Protein AF-A0A9D5CFQ2-F1 (afdb_monomer_lite)

Foldseek 3Di:
DDDDPVNVVVVPDDDDDDPVRVVVVVVVVVVVVVVVVVVVVVVVVVVVVVVPVVDPPDDDCPVVNVVVVLLVVLVVVVVVVVCCVPVVDDPDDDDDDDVVRVPPDDPDDDPVPDPQDHSDPCSVDPDDDCPPNVPDDDPPDDPVVRVVVVVVVD

Radius of gyration: 38.38 Å; chains: 1; bounding box: 71×56×102 Å

Organism: NCBI:txid325984

Secondary structure (DSSP, 8-state):
----HHHHHHHHSPP---HHHHHHHHHHHHHHHHHHHHHHHHHHHHHHHHHHHHSPP-----HHHHHHHHHHHHHHHHHHHHHHHHHTPPPPPPP---HHHHT----SPPGGG-----SSHHHHS-----GGGGT---TTS-HHHHHHHHHH--

Sequence (154 aa):
MNRSFDDLANEMNPVFLSRAEREKLAIQRREEETAEKRRALEQLQQRSRAISSTEPSSSAPDENYEKQAEREREREKEVEAIKEQYLGLKKPKKRVIKPSEKFRFSFDWENTEDTSRDMNVLYQNPHEARPLFGRGFRAGMDRREQKKLAGRLL

InterPro domains:
  IPR057479 PRP28/DDX23-like, helical domain [PF25430] (105-149)

Structure (mmCIF, N/CA/C/O backbone):
data_AF-A0A9D5CFQ2-F1
#
_entry.id   AF-A0A9D5CFQ2-F1
#
loop_
_atom_site.group_PDB
_atom_site.id
_atom_site.type_symbol
_atom_site.label_atom_id
_atom_site.label_alt_id
_atom_site.label_comp_id
_atom_site.label_asym_id
_atom_site.label_entity_id
_atom_site.label_seq_id
_atom_site.pdbx_PDB_ins_code
_atom_site.Cartn_x
_atom_site.Cartn_y
_atom_site.Cartn_z
_atom_site.occupancy
_atom_site.B_iso_or_equiv
_atom_site.auth_seq_id
_atom_site.auth_comp_id
_atom_site.auth_asym_id
_atom_site.auth_atom_id
_atom_site.pdbx_PDB_model_num
ATOM 1 N N . MET A 1 1 ? -47.969 -18.328 55.764 1.00 51.16 1 MET A N 1
ATOM 2 C CA . MET A 1 1 ? -47.617 -18.553 57.181 1.00 51.16 1 MET A CA 1
ATOM 3 C C . MET A 1 1 ? -47.268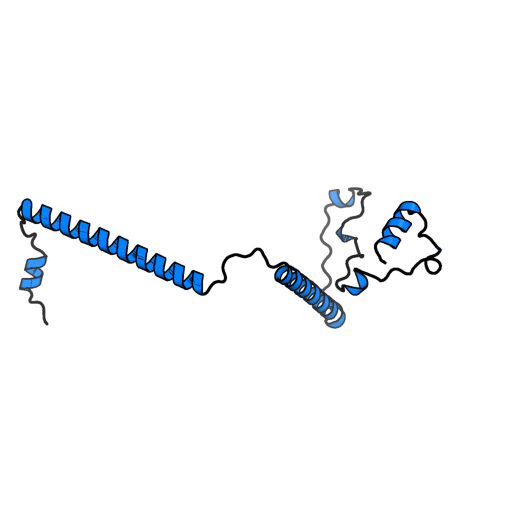 -17.213 57.799 1.00 51.16 1 MET A C 1
ATOM 5 O O . MET A 1 1 ? -46.304 -16.601 57.358 1.00 51.16 1 MET A O 1
ATOM 9 N N . ASN A 1 2 ? -48.064 -16.743 58.756 1.00 54.91 2 ASN A N 1
ATOM 10 C CA . ASN A 1 2 ? -47.768 -15.518 59.497 1.00 54.91 2 ASN A CA 1
ATOM 11 C C . ASN A 1 2 ? -46.766 -15.889 60.595 1.00 54.91 2 ASN A C 1
ATOM 13 O O . ASN A 1 2 ? -47.115 -16.685 61.464 1.00 54.91 2 ASN A O 1
ATOM 17 N N . ARG A 1 3 ? -45.524 -15.392 60.514 1.00 66.06 3 ARG A N 1
ATOM 18 C CA . ARG A 1 3 ? -44.554 -15.532 61.614 1.00 66.06 3 ARG A CA 1
ATOM 19 C C . ARG A 1 3 ? -45.115 -14.780 62.815 1.00 66.06 3 ARG A C 1
ATOM 21 O O . ARG A 1 3 ? -45.557 -13.640 62.655 1.00 66.06 3 ARG A O 1
ATOM 28 N N . SER A 1 4 ? -45.177 -15.436 63.967 1.00 72.00 4 SER A N 1
ATOM 29 C CA . SER A 1 4 ? -45.709 -14.810 65.171 1.00 72.00 4 SER A CA 1
ATOM 30 C C . SER A 1 4 ? -44.737 -13.730 65.662 1.00 72.00 4 SER A C 1
ATOM 32 O O . SER A 1 4 ? -43.539 -13.777 65.383 1.00 72.00 4 SER A O 1
ATOM 34 N N . PHE A 1 5 ? -45.250 -12.714 66.356 1.00 66.88 5 PHE A N 1
ATOM 35 C CA . PHE A 1 5 ? -44.420 -11.653 66.940 1.00 66.88 5 PHE A CA 1
ATOM 36 C C . PHE A 1 5 ? -43.385 -12.223 67.931 1.00 66.88 5 PHE A C 1
ATOM 38 O O . PHE A 1 5 ? -42.261 -11.728 68.006 1.00 66.88 5 PHE A O 1
ATOM 45 N N . ASP A 1 6 ? -43.737 -13.321 68.605 1.00 67.56 6 ASP A N 1
ATOM 46 C CA . ASP A 1 6 ? -42.860 -14.047 69.524 1.00 67.56 6 ASP A CA 1
ATOM 47 C C . ASP A 1 6 ? -41.690 -14.742 68.801 1.00 67.56 6 ASP A C 1
ATOM 49 O O . ASP A 1 6 ? -40.578 -14.769 69.328 1.00 67.56 6 ASP A O 1
ATOM 53 N N . ASP A 1 7 ? -41.888 -15.219 67.564 1.00 69.62 7 ASP A N 1
ATOM 54 C CA . ASP A 1 7 ? -40.812 -15.811 66.751 1.00 69.62 7 ASP A CA 1
ATOM 55 C C . ASP A 1 7 ? -39.743 -14.769 66.381 1.00 69.62 7 ASP A C 1
ATOM 57 O O . ASP A 1 7 ? -38.546 -15.051 66.426 1.00 69.62 7 ASP A O 1
ATOM 61 N N . LEU A 1 8 ? -40.166 -13.539 66.063 1.00 66.56 8 LEU A N 1
ATOM 62 C CA . LEU A 1 8 ? -39.256 -12.428 65.755 1.00 66.56 8 LEU A CA 1
ATOM 63 C C . LEU A 1 8 ? -38.499 -11.955 67.002 1.00 66.56 8 LEU A C 1
ATOM 65 O O . LEU A 1 8 ? -37.306 -11.667 66.926 1.00 66.56 8 LEU A O 1
ATOM 69 N N . ALA A 1 9 ? -39.167 -11.910 68.159 1.00 68.06 9 ALA A N 1
ATOM 70 C CA . ALA A 1 9 ? -38.523 -11.578 69.429 1.00 68.06 9 ALA A CA 1
ATOM 71 C C . ALA A 1 9 ? -37.473 -12.629 69.842 1.00 68.06 9 ALA A C 1
ATOM 73 O O . ALA A 1 9 ? -36.454 -12.283 70.441 1.00 68.06 9 ALA A O 1
ATOM 74 N N . ASN A 1 10 ? -37.686 -13.900 69.487 1.00 68.81 10 ASN A N 1
ATOM 75 C CA . ASN A 1 10 ? -36.751 -14.992 69.747 1.00 68.81 10 ASN A CA 1
ATOM 76 C C . ASN A 1 10 ? -35.498 -14.948 68.844 1.00 68.81 10 ASN A C 1
ATOM 78 O O . ASN A 1 10 ? -34.409 -15.278 69.302 1.00 68.81 10 ASN A O 1
ATOM 82 N N . GLU A 1 11 ? -35.611 -14.484 67.593 1.00 73.62 11 GLU A N 1
ATOM 83 C CA . GLU A 1 11 ? -34.461 -14.294 66.687 1.00 73.62 11 GLU A CA 1
ATOM 84 C C . GLU A 1 11 ? -33.543 -13.126 67.105 1.00 73.62 11 GLU A C 1
ATOM 86 O O . GLU A 1 11 ? -32.340 -13.157 66.842 1.00 73.62 11 GLU A O 1
ATOM 91 N N . MET A 1 12 ? -34.088 -12.095 67.764 1.00 75.44 12 MET A N 1
ATOM 92 C CA . MET A 1 12 ? -33.320 -10.914 68.191 1.00 75.44 12 MET A CA 1
ATOM 93 C C . MET A 1 12 ? -32.564 -11.101 69.515 1.00 75.44 12 MET A C 1
ATOM 95 O O . MET A 1 12 ? -31.684 -10.297 69.834 1.00 75.44 12 MET A O 1
ATOM 99 N N . ASN A 1 13 ? -32.865 -12.158 70.273 1.00 82.44 13 ASN A N 1
ATOM 100 C CA . ASN A 1 13 ? -32.183 -12.469 71.524 1.00 82.44 13 ASN A CA 1
ATOM 101 C C . ASN A 1 13 ? -31.026 -13.453 71.275 1.00 82.44 13 ASN A C 1
ATOM 103 O O . ASN A 1 13 ? -31.247 -14.537 70.735 1.00 82.44 13 ASN A O 1
ATOM 107 N N . PRO A 1 14 ? -29.781 -13.130 71.672 1.00 83.94 14 PRO A N 1
ATOM 108 C CA . PRO A 1 14 ? -28.653 -14.024 71.446 1.00 83.94 14 PRO A CA 1
ATOM 109 C C . PRO A 1 14 ? -28.815 -15.318 72.255 1.00 83.94 14 PRO A C 1
ATOM 111 O O . PRO A 1 14 ? -28.803 -15.306 73.486 1.00 83.94 14 PRO A O 1
ATOM 114 N N . VAL A 1 15 ? -28.923 -16.451 71.557 1.00 83.94 15 VAL A N 1
ATOM 115 C CA . VAL A 1 15 ? -29.013 -17.776 72.183 1.00 83.94 15 VAL A CA 1
ATOM 116 C C . VAL A 1 15 ? -27.627 -18.232 72.638 1.00 83.94 15 VAL A C 1
ATOM 118 O O . VAL A 1 15 ? -26.669 -18.274 71.859 1.00 83.94 15 VAL A O 1
ATOM 121 N N . PHE A 1 16 ? -27.508 -18.597 73.915 1.00 85.19 16 PHE A N 1
ATOM 122 C CA . PHE A 1 16 ? -26.260 -19.111 74.464 1.00 85.19 16 PHE A CA 1
ATOM 123 C C . PHE A 1 16 ? -26.023 -20.555 74.007 1.00 85.19 16 PHE A C 1
ATOM 125 O O . PHE A 1 16 ? -26.603 -21.496 74.538 1.00 85.19 16 PHE A O 1
ATOM 132 N N . LEU A 1 17 ? -25.136 -20.723 73.030 1.00 88.50 17 LEU A N 1
ATOM 133 C CA . LEU A 1 17 ? -24.645 -22.028 72.590 1.00 88.50 17 LEU A CA 1
ATOM 134 C C . LEU A 1 17 ? -23.435 -22.445 73.429 1.00 88.50 17 LEU A C 1
ATOM 136 O O . LEU A 1 17 ? -22.540 -21.630 73.703 1.00 88.50 17 LEU A O 1
ATOM 140 N N . SER A 1 18 ? -23.357 -23.723 73.790 1.00 92.69 18 SER A N 1
ATOM 141 C CA . SER A 1 18 ? -22.166 -24.267 74.440 1.00 92.69 18 SER A CA 1
ATOM 142 C C . SER A 1 18 ? -20.951 -24.175 73.510 1.00 92.69 18 SER A C 1
ATOM 144 O O . SER A 1 18 ? -21.065 -24.046 72.287 1.00 92.69 18 SER A O 1
ATOM 146 N N . ARG A 1 19 ? -19.747 -24.235 74.084 1.00 88.94 19 ARG A N 1
ATOM 147 C CA . ARG A 1 19 ? -18.501 -24.190 73.306 1.00 88.94 19 ARG A CA 1
ATOM 148 C C . ARG A 1 19 ? -18.437 -25.311 72.259 1.00 88.94 19 ARG A C 1
ATOM 150 O O . ARG A 1 19 ? -18.084 -25.044 71.117 1.00 88.94 19 ARG A O 1
ATOM 157 N N . ALA A 1 20 ? -18.842 -26.526 72.629 1.00 93.50 20 ALA A N 1
ATOM 158 C CA . ALA A 1 20 ? -18.848 -27.680 71.733 1.00 93.50 20 ALA A CA 1
ATOM 159 C C . ALA A 1 20 ? -19.857 -27.528 70.580 1.00 93.50 20 ALA A C 1
ATOM 161 O O . ALA A 1 20 ? -19.568 -27.912 69.451 1.00 93.50 20 ALA A O 1
ATOM 162 N N . GLU A 1 21 ? -21.030 -26.945 70.837 1.00 90.56 21 GLU A N 1
ATOM 163 C CA . GLU A 1 21 ? -22.027 -26.675 69.791 1.00 90.56 21 GLU A CA 1
ATOM 164 C C . GLU A 1 21 ? -21.557 -25.584 68.830 1.00 90.56 21 GLU A C 1
ATOM 166 O O . GLU A 1 21 ? -21.709 -25.730 67.618 1.00 90.56 21 GLU A O 1
ATOM 171 N N . ARG A 1 22 ? -20.915 -24.527 69.346 1.00 90.88 22 ARG A N 1
ATOM 172 C CA . ARG A 1 22 ? -20.297 -23.490 68.507 1.00 90.88 22 ARG A CA 1
ATOM 173 C C . ARG A 1 22 ? -19.180 -24.046 67.631 1.00 90.88 22 ARG A C 1
ATOM 175 O O . ARG A 1 22 ? -19.115 -23.700 66.457 1.00 90.88 22 ARG A O 1
ATOM 182 N N . GLU A 1 23 ? -18.325 -24.910 68.176 1.00 91.62 23 GLU A N 1
ATOM 183 C CA . GLU A 1 23 ? -17.253 -25.564 67.415 1.00 91.62 23 GLU A CA 1
ATOM 184 C C . GLU A 1 23 ? -17.824 -26.468 66.309 1.00 91.62 23 GLU A C 1
ATOM 186 O O . GLU A 1 23 ? -17.374 -26.388 65.167 1.00 91.62 23 GLU A O 1
ATOM 191 N N . LYS A 1 24 ? -18.876 -27.248 66.599 1.00 93.44 24 LYS A N 1
ATOM 192 C CA . LYS A 1 24 ? -19.580 -28.062 65.590 1.00 93.44 24 LYS A CA 1
ATOM 193 C C . LYS A 1 24 ? -20.197 -27.211 64.478 1.00 93.44 24 LYS A C 1
ATOM 195 O O . LYS A 1 24 ? -19.990 -27.514 63.307 1.00 93.44 24 LYS A O 1
ATOM 200 N N . LEU A 1 25 ? -20.895 -26.130 64.831 1.00 90.94 25 LEU A N 1
ATOM 201 C CA . LEU A 1 25 ? -21.486 -25.206 63.855 1.00 90.94 25 LEU A CA 1
ATOM 202 C C . LEU A 1 25 ? -20.418 -24.521 62.993 1.00 90.94 25 LEU A C 1
ATOM 204 O O . LEU A 1 25 ? -20.611 -24.346 61.792 1.00 90.94 25 LEU A O 1
ATOM 208 N N . ALA A 1 26 ? -19.274 -24.161 63.579 1.00 92.00 26 ALA A N 1
ATOM 209 C CA . ALA A 1 26 ? -18.162 -23.569 62.841 1.00 92.00 26 ALA A CA 1
ATOM 210 C C . ALA A 1 26 ? -17.537 -24.554 61.838 1.00 92.00 26 ALA A C 1
ATOM 212 O O . ALA A 1 26 ? -17.219 -24.162 60.715 1.00 92.00 26 ALA A O 1
ATOM 213 N N . ILE A 1 27 ? -17.384 -25.827 62.221 1.00 94.31 27 ILE A N 1
ATOM 214 C CA . ILE A 1 27 ? -16.886 -26.884 61.329 1.00 94.31 27 ILE A CA 1
ATOM 215 C C . ILE A 1 27 ? -17.874 -27.127 60.187 1.00 94.31 27 ILE A C 1
ATOM 217 O O . ILE A 1 27 ? -17.467 -27.103 59.029 1.00 94.31 27 ILE A O 1
ATOM 221 N N . GLN A 1 28 ? -19.164 -27.267 60.494 1.00 94.94 28 GLN A N 1
ATOM 222 C CA . GLN A 1 28 ? -20.203 -27.483 59.488 1.00 94.94 28 GLN A CA 1
ATOM 223 C C . GLN A 1 28 ? -20.248 -26.343 58.460 1.00 94.94 28 GLN A C 1
ATOM 225 O O . GLN A 1 28 ? -20.214 -26.588 57.256 1.00 94.94 28 GLN A O 1
ATOM 230 N N . ARG A 1 29 ? -20.225 -25.087 58.922 1.00 94.94 29 ARG A N 1
ATOM 231 C CA . ARG A 1 29 ? -20.200 -23.914 58.036 1.00 94.94 29 ARG A CA 1
ATOM 232 C C . ARG A 1 29 ? -18.968 -23.905 57.129 1.00 94.94 29 ARG A C 1
ATOM 234 O O . ARG A 1 29 ? -19.057 -23.545 55.959 1.00 94.94 29 ARG A O 1
ATOM 241 N N . ARG A 1 30 ? -17.812 -24.328 57.651 1.00 93.62 30 ARG A N 1
ATOM 242 C CA . ARG A 1 30 ? -16.577 -24.453 56.867 1.00 93.62 30 ARG A CA 1
ATOM 243 C C . ARG A 1 30 ? -16.691 -25.546 55.804 1.00 93.62 30 ARG A C 1
ATOM 245 O O . ARG A 1 30 ? -16.235 -25.337 54.683 1.00 93.62 30 ARG A O 1
ATOM 252 N N . GLU A 1 31 ? -17.280 -26.690 56.134 1.00 95.38 31 GLU A N 1
ATOM 253 C CA . GLU A 1 31 ? -17.517 -27.773 55.173 1.00 95.38 31 GLU A CA 1
ATOM 254 C C . GLU A 1 31 ? -18.455 -27.318 54.048 1.00 95.38 31 GLU A C 1
ATOM 256 O O . GLU A 1 31 ? -18.125 -27.490 52.872 1.00 95.38 31 GLU A O 1
ATOM 261 N N . GLU A 1 32 ? -19.553 -26.644 54.393 1.00 94.19 32 GLU A N 1
ATOM 262 C CA . GLU A 1 32 ? -20.503 -26.057 53.441 1.00 94.19 32 GLU A CA 1
ATOM 263 C C . GLU A 1 32 ? -19.823 -25.047 52.503 1.00 94.19 32 GLU A C 1
ATOM 265 O O . GLU A 1 32 ? -19.910 -25.192 51.283 1.00 94.19 32 GLU A O 1
ATOM 270 N N . GLU A 1 33 ? -19.036 -24.106 53.036 1.00 92.88 33 GLU A N 1
ATOM 271 C CA . GLU A 1 33 ? -18.282 -23.148 52.216 1.00 92.88 33 GLU A CA 1
ATOM 272 C C . GLU A 1 33 ? -17.290 -23.838 51.266 1.00 92.88 33 GLU A C 1
ATOM 274 O O . GLU A 1 33 ? -17.114 -23.425 50.114 1.00 92.88 33 GLU A O 1
ATOM 279 N N . THR A 1 34 ? -16.608 -24.892 51.727 1.00 94.12 34 THR A N 1
ATOM 280 C CA . THR A 1 34 ? -15.674 -25.638 50.870 1.00 94.12 34 THR A CA 1
ATOM 281 C C . THR A 1 34 ? -16.395 -26.419 49.774 1.00 94.12 34 THR A C 1
ATOM 283 O O . THR A 1 34 ? -15.914 -26.464 48.637 1.00 94.12 34 THR A O 1
ATOM 286 N N . ALA A 1 35 ? -17.567 -26.981 50.075 1.00 95.19 35 ALA A N 1
ATOM 287 C CA . ALA A 1 35 ? -18.401 -27.680 49.109 1.00 95.19 35 ALA A CA 1
ATOM 288 C C . ALA A 1 35 ? -18.968 -26.720 48.050 1.00 95.19 35 ALA A C 1
ATOM 290 O O . ALA A 1 35 ? -18.943 -27.041 46.860 1.00 95.19 35 ALA A O 1
ATOM 291 N N . GLU A 1 36 ? -19.413 -25.528 48.451 1.00 94.94 36 GLU A N 1
ATOM 292 C CA . GLU A 1 36 ? -19.891 -24.489 47.533 1.00 94.94 36 GLU A CA 1
ATOM 293 C C . GLU A 1 36 ? -18.789 -24.002 46.598 1.00 94.94 36 GLU A C 1
ATOM 295 O O . GLU A 1 36 ? -18.986 -23.972 45.382 1.00 94.94 36 GLU A O 1
ATOM 300 N N . LYS A 1 37 ? -17.596 -23.703 47.128 1.00 92.62 37 LYS A N 1
ATOM 301 C CA . LYS A 1 37 ? -16.442 -23.313 46.301 1.00 92.62 37 LYS A CA 1
ATOM 302 C C . LYS A 1 37 ? -16.085 -24.391 45.282 1.00 92.62 37 LYS A C 1
ATOM 304 O O . LYS A 1 37 ? -15.806 -24.070 44.128 1.00 92.62 37 LYS A O 1
ATOM 309 N N . ARG A 1 38 ? -16.133 -25.668 45.677 1.00 94.12 38 ARG A N 1
ATOM 310 C CA . ARG A 1 38 ? -15.883 -26.796 44.771 1.00 94.12 38 ARG A CA 1
ATOM 311 C C . ARG A 1 38 ? -16.945 -26.892 43.674 1.00 94.12 38 ARG A C 1
ATOM 313 O O . ARG A 1 38 ? -16.579 -27.023 42.510 1.00 94.12 38 ARG A O 1
ATOM 320 N N . ARG A 1 39 ? -18.232 -26.767 44.022 1.00 94.38 39 ARG A N 1
ATOM 321 C CA . ARG A 1 39 ? -19.339 -26.748 43.047 1.00 94.38 39 ARG A CA 1
ATOM 322 C C . ARG A 1 39 ? -19.233 -25.568 42.084 1.00 94.38 39 ARG A C 1
ATOM 324 O O . ARG A 1 39 ? -19.419 -25.752 40.888 1.00 94.38 39 ARG A O 1
ATOM 331 N N . ALA A 1 40 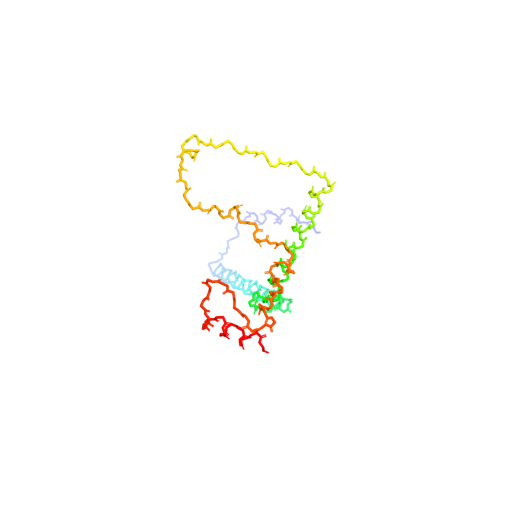? -18.904 -24.376 42.578 1.00 93.31 40 ALA A N 1
ATOM 332 C CA . ALA A 1 40 ? -18.726 -23.189 41.746 1.00 93.31 40 ALA A CA 1
ATOM 333 C C . ALA A 1 40 ? -17.565 -23.364 40.756 1.00 93.31 40 ALA A C 1
ATOM 335 O O . ALA A 1 40 ? -17.704 -23.044 39.578 1.00 93.31 40 ALA A O 1
ATOM 336 N N . LEU A 1 41 ? -16.442 -23.926 41.213 1.00 90.88 41 LEU A N 1
ATOM 337 C CA . LEU A 1 41 ? -15.287 -24.211 40.363 1.00 90.88 41 LEU A CA 1
ATOM 338 C C . LEU A 1 41 ? -15.611 -25.272 39.304 1.00 90.88 41 LEU A C 1
ATOM 340 O O . LEU A 1 41 ? -15.228 -25.119 38.146 1.00 90.88 41 LEU A O 1
ATOM 344 N N . GLU A 1 42 ? -16.367 -26.307 39.669 1.00 90.88 42 GLU A N 1
ATOM 345 C CA . GLU A 1 42 ? -16.838 -27.331 38.735 1.00 90.88 42 GLU A CA 1
ATOM 346 C C . GLU A 1 42 ? -17.815 -26.762 37.697 1.00 90.88 42 GLU A C 1
ATOM 348 O O . GLU A 1 42 ? -17.664 -27.042 36.511 1.00 90.88 42 GLU A O 1
ATOM 353 N N . GLN A 1 43 ? -18.75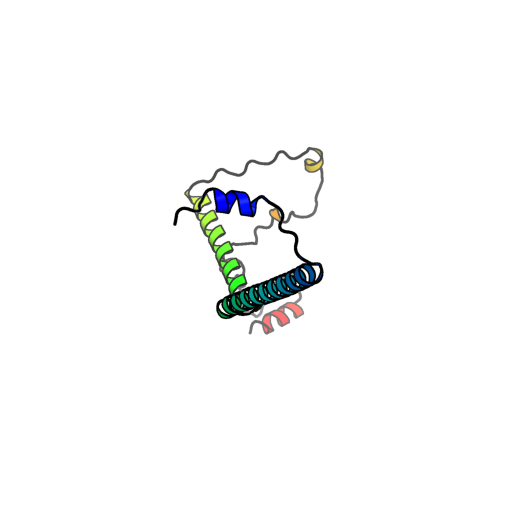2 -25.896 38.095 1.00 90.12 43 GLN A N 1
ATOM 354 C CA . GLN A 1 43 ? -19.628 -25.180 37.159 1.00 90.12 43 GLN A CA 1
ATOM 355 C C . GLN A 1 43 ? -18.827 -24.291 36.204 1.00 90.12 43 GLN A C 1
ATOM 357 O O . GLN A 1 43 ? -19.105 -24.261 35.005 1.00 90.12 43 GLN A O 1
ATOM 362 N N . LEU A 1 44 ? -17.808 -23.590 36.707 1.00 86.69 44 LEU A N 1
ATOM 363 C CA . LEU A 1 44 ? -16.933 -22.755 35.885 1.00 86.69 44 LEU A CA 1
ATOM 364 C C . LEU A 1 44 ? -16.125 -23.605 34.893 1.00 86.69 44 LEU A C 1
ATOM 366 O O . LEU A 1 44 ? -15.969 -23.214 33.739 1.00 86.69 44 LEU A O 1
ATOM 370 N N . GLN A 1 45 ? -15.675 -24.791 35.316 1.00 85.94 45 GLN A N 1
ATOM 371 C CA . GLN A 1 45 ? -14.964 -25.753 34.473 1.00 85.94 45 GLN A CA 1
ATOM 372 C C . GLN A 1 45 ? -15.879 -26.425 33.436 1.00 85.94 45 GLN A C 1
ATOM 374 O O . GLN A 1 45 ? -15.470 -26.658 32.302 1.00 85.94 45 GLN A O 1
ATOM 379 N N . GLN A 1 46 ? -17.127 -26.736 33.787 1.00 84.00 46 GLN A N 1
ATOM 380 C CA . GLN A 1 46 ? -18.118 -27.239 32.833 1.00 84.00 46 GLN A CA 1
ATOM 381 C C . GLN A 1 46 ? -18.463 -26.171 31.795 1.00 84.00 46 GLN A C 1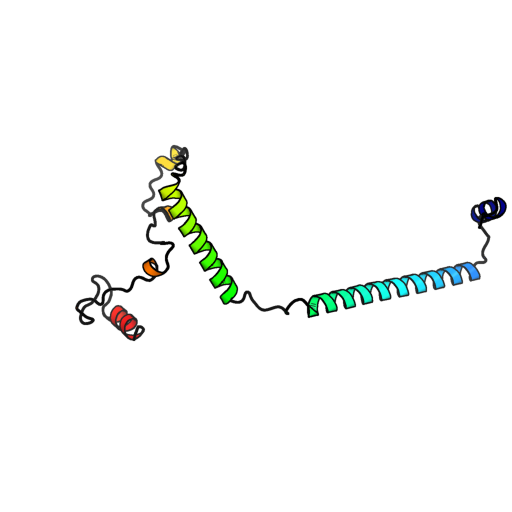
ATOM 383 O O . GLN A 1 46 ? -18.515 -26.458 30.602 1.00 84.00 46 GLN A O 1
ATOM 388 N N . ARG A 1 47 ? -18.630 -24.920 32.233 1.00 82.25 47 ARG A N 1
ATOM 389 C CA . ARG A 1 47 ? -18.906 -23.782 31.357 1.00 82.25 47 ARG A CA 1
ATOM 390 C C . ARG A 1 47 ? -17.721 -23.472 30.442 1.00 82.25 47 ARG A C 1
ATOM 392 O O . ARG A 1 47 ? -17.937 -23.222 29.262 1.00 82.25 47 ARG A O 1
ATOM 399 N N . SER A 1 48 ? -16.484 -23.564 30.935 1.00 77.69 48 SER A N 1
ATOM 400 C CA . SER A 1 48 ? -15.294 -23.423 30.089 1.00 77.69 48 SER A CA 1
ATOM 401 C C . SER A 1 48 ? -15.154 -24.566 29.083 1.00 77.69 48 SER A C 1
ATOM 403 O O . SER A 1 48 ? -14.810 -24.300 27.938 1.00 77.69 48 SER A O 1
ATOM 405 N N . ARG A 1 49 ? -15.502 -25.808 29.456 1.00 76.06 49 ARG A N 1
ATOM 406 C CA . ARG A 1 49 ? -15.555 -26.950 28.525 1.00 76.06 49 ARG A CA 1
ATOM 407 C C . ARG A 1 49 ? -16.632 -26.800 27.450 1.00 76.06 49 ARG A C 1
ATOM 409 O O . ARG A 1 49 ? -16.379 -27.137 26.301 1.00 76.06 49 ARG A O 1
ATOM 416 N N . ALA A 1 50 ? -17.808 -26.284 27.807 1.00 73.19 50 ALA A N 1
ATOM 417 C CA . ALA A 1 50 ? -18.895 -26.024 26.860 1.00 73.19 50 ALA A CA 1
ATOM 418 C C . ALA A 1 50 ? -18.543 -24.897 25.873 1.00 73.19 50 ALA A C 1
ATOM 420 O O . ALA A 1 50 ? -18.847 -24.975 24.683 1.00 73.19 50 ALA A O 1
ATOM 421 N N . ILE A 1 51 ? -17.854 -23.860 26.354 1.00 65.56 51 ILE A N 1
ATOM 422 C CA . ILE A 1 51 ? -17.322 -22.794 25.500 1.00 65.56 51 ILE A CA 1
ATOM 423 C C . ILE A 1 51 ? -16.209 -23.359 24.607 1.00 65.56 51 ILE A C 1
ATOM 425 O O . ILE A 1 51 ? -16.253 -23.149 23.405 1.00 65.56 51 ILE A O 1
ATOM 429 N N . SER A 1 52 ? -15.292 -24.179 25.132 1.00 58.81 52 SER A N 1
ATOM 430 C CA . SER A 1 52 ? -14.220 -24.790 24.328 1.00 58.81 52 SER A CA 1
ATOM 431 C C . SER A 1 52 ? -14.689 -25.855 23.330 1.00 58.81 52 SER A C 1
ATOM 433 O O . SER A 1 52 ? -13.931 -26.207 22.439 1.00 58.81 52 SER A O 1
ATOM 435 N N . SER A 1 53 ? -15.888 -26.426 23.488 1.00 59.41 53 SER A N 1
ATOM 436 C CA . SER A 1 53 ? -16.484 -27.327 22.488 1.00 59.41 53 SER A CA 1
ATOM 437 C C . SER A 1 53 ? -17.237 -26.589 21.381 1.00 59.41 53 SER A C 1
ATOM 439 O O . SER A 1 53 ? -17.530 -27.188 20.351 1.00 59.41 53 SER A O 1
ATOM 441 N N . THR A 1 54 ? -17.580 -25.319 21.608 1.00 57.28 54 THR A N 1
ATOM 442 C CA . THR A 1 54 ? -18.282 -24.464 20.635 1.00 57.28 54 THR A CA 1
ATOM 443 C C . THR A 1 54 ? -17.307 -23.530 19.916 1.00 57.28 54 THR A C 1
ATOM 445 O O . THR A 1 54 ? -17.530 -23.167 18.766 1.00 57.28 54 THR A O 1
ATOM 448 N N . GLU A 1 55 ? -16.196 -23.197 20.569 1.00 49.78 55 GLU A N 1
ATOM 449 C CA . GLU A 1 55 ? -15.078 -22.463 19.992 1.00 49.78 55 GLU A CA 1
ATOM 450 C C . GLU A 1 55 ? -14.104 -23.452 19.336 1.00 49.78 55 GLU A C 1
ATOM 452 O O . GLU A 1 55 ? -13.595 -24.347 20.020 1.00 49.78 55 GLU A O 1
ATOM 457 N N . PRO A 1 56 ? -13.803 -23.326 18.032 1.00 46.06 56 PRO A N 1
ATOM 458 C CA . PRO A 1 56 ? -12.732 -24.107 17.438 1.00 46.06 56 PRO A CA 1
ATOM 459 C C . PRO A 1 56 ? -11.430 -23.767 18.173 1.00 46.06 56 PRO A C 1
ATOM 461 O O . PRO A 1 56 ? -11.086 -22.601 18.369 1.00 46.06 56 PRO A O 1
ATOM 464 N N . SER A 1 57 ? -10.716 -24.799 18.627 1.00 46.06 57 SER A N 1
ATOM 465 C CA . SER A 1 57 ? -9.430 -24.643 19.300 1.00 46.06 57 SER A CA 1
ATOM 466 C C . SER A 1 57 ? -8.482 -23.792 18.462 1.00 46.06 57 SER A C 1
ATOM 468 O O . SER A 1 57 ? -8.362 -24.015 17.257 1.00 46.06 57 SER A O 1
ATOM 470 N N . SER A 1 58 ? -7.779 -22.882 19.137 1.00 62.34 58 SER A N 1
ATOM 471 C CA . SER A 1 58 ? -6.603 -22.148 18.668 1.00 62.34 58 SER A CA 1
ATOM 472 C C . SER A 1 58 ? -5.972 -22.717 17.395 1.00 62.34 58 SER A C 1
ATOM 474 O O . SER A 1 58 ? -5.343 -23.776 17.407 1.00 62.34 58 SER A O 1
ATOM 476 N N . SER A 1 59 ? -6.070 -21.973 16.312 1.00 50.06 59 SER A N 1
ATOM 477 C CA . SER A 1 59 ? -5.110 -22.057 15.222 1.00 50.06 59 SER A CA 1
ATOM 478 C C . SER A 1 59 ? -4.696 -20.623 14.930 1.00 50.06 59 SER A C 1
ATOM 480 O O . SER A 1 59 ? -5.485 -19.703 15.133 1.00 50.06 59 SER A O 1
ATOM 482 N N . ALA A 1 60 ? -3.427 -20.425 14.579 1.00 57.91 60 ALA A N 1
ATOM 483 C CA . ALA A 1 60 ? -2.883 -19.162 14.088 1.00 57.91 60 ALA A CA 1
ATOM 484 C C . ALA A 1 60 ? -3.893 -18.425 13.186 1.00 57.91 60 ALA A C 1
ATOM 486 O O . ALA A 1 60 ? -4.710 -19.122 12.579 1.00 57.91 60 ALA A O 1
ATOM 487 N N . PRO A 1 61 ? -3.861 -17.077 13.075 1.00 56.03 61 PRO A N 1
ATOM 488 C CA . PRO A 1 61 ? -4.653 -16.396 12.053 1.00 56.03 61 PRO A CA 1
ATOM 489 C C . PRO A 1 61 ? -4.472 -17.174 10.752 1.00 56.03 61 PRO A C 1
ATOM 491 O O . PRO A 1 61 ? -3.350 -17.310 10.266 1.00 56.03 61 PRO A O 1
ATOM 494 N N . ASP A 1 62 ? -5.546 -17.827 10.300 1.00 64.62 62 ASP A N 1
ATOM 495 C CA . ASP A 1 62 ? -5.513 -18.610 9.076 1.00 64.62 62 ASP A CA 1
ATOM 496 C C . ASP A 1 62 ? -5.060 -17.614 8.015 1.00 64.62 62 ASP A C 1
ATOM 498 O O . ASP A 1 62 ? -5.692 -16.564 7.867 1.00 64.62 62 ASP A O 1
ATOM 502 N N . GLU A 1 63 ? -3.938 -17.869 7.338 1.00 66.31 63 GLU A N 1
ATOM 503 C CA . GLU A 1 63 ? -3.426 -16.944 6.322 1.00 66.31 63 GLU A CA 1
ATOM 504 C C . GLU A 1 63 ? -4.523 -16.603 5.302 1.00 66.31 63 GLU A C 1
ATOM 506 O O . GLU A 1 63 ? -4.534 -15.511 4.736 1.00 66.31 63 GLU A O 1
ATOM 511 N N . ASN A 1 64 ? -5.505 -17.497 5.108 1.00 71.31 64 ASN A N 1
ATOM 512 C CA . ASN A 1 64 ? -6.696 -17.198 4.322 1.00 71.31 64 ASN A CA 1
ATOM 513 C C . ASN A 1 64 ? -7.549 -16.064 4.890 1.00 71.31 64 ASN A C 1
ATOM 515 O O . ASN A 1 64 ? -8.003 -15.231 4.111 1.00 71.31 64 ASN A O 1
ATOM 519 N N . TYR A 1 65 ? -7.767 -16.001 6.203 1.00 77.50 65 TYR A N 1
ATOM 520 C CA . TYR A 1 65 ? -8.559 -14.946 6.834 1.00 77.50 65 TYR A CA 1
ATOM 521 C C . TYR A 1 65 ? -7.864 -13.586 6.728 1.00 77.50 65 TYR A C 1
ATOM 523 O O . TYR A 1 65 ? -8.494 -12.591 6.376 1.00 77.50 65 TYR A O 1
ATOM 531 N N . GLU A 1 66 ? -6.550 -13.540 6.949 1.00 74.88 66 GLU A N 1
ATOM 532 C CA . GLU A 1 66 ? -5.774 -12.302 6.824 1.00 74.88 66 GLU A CA 1
ATOM 533 C C . GLU A 1 66 ? -5.728 -11.810 5.370 1.00 74.88 66 GLU A C 1
ATOM 535 O O . GLU A 1 66 ? -6.012 -10.643 5.092 1.00 74.88 66 GLU A O 1
ATOM 540 N N . LYS A 1 67 ? -5.520 -12.727 4.420 1.00 78.56 67 LYS A N 1
ATOM 541 C CA . LYS A 1 67 ? -5.566 -12.448 2.977 1.00 78.56 67 LYS A CA 1
ATOM 542 C C . LYS A 1 67 ? -6.963 -12.074 2.476 1.00 78.56 67 LYS A C 1
ATOM 544 O O . LYS A 1 67 ? -7.111 -11.460 1.415 1.00 78.56 67 LYS A O 1
ATOM 549 N N . GLN A 1 68 ? -8.009 -12.484 3.185 1.00 78.69 68 GLN A N 1
ATOM 550 C CA . GLN A 1 68 ? -9.382 -12.099 2.881 1.00 78.69 68 GLN A CA 1
ATOM 551 C C . GLN A 1 68 ? -9.695 -10.707 3.438 1.00 78.69 68 GLN A C 1
ATOM 553 O O . GLN A 1 68 ? -10.225 -9.878 2.704 1.00 78.69 68 GLN A O 1
ATOM 558 N N . ALA A 1 69 ? -9.256 -10.403 4.659 1.00 81.94 69 ALA A N 1
ATOM 559 C CA . ALA A 1 69 ? -9.361 -9.071 5.254 1.00 81.94 69 ALA A CA 1
ATOM 560 C C . ALA A 1 69 ? -8.533 -8.010 4.502 1.00 81.94 69 ALA A C 1
ATOM 562 O O . ALA A 1 69 ? -8.897 -6.833 4.459 1.00 81.94 69 ALA A O 1
ATOM 563 N N . GLU A 1 70 ? -7.398 -8.393 3.916 1.00 81.12 70 GLU A N 1
ATOM 564 C CA . GLU A 1 70 ? -6.613 -7.515 3.042 1.00 81.12 70 GLU A CA 1
ATOM 565 C C . GLU A 1 70 ? -7.377 -7.185 1.753 1.00 81.12 70 GLU A C 1
ATOM 567 O O . GLU A 1 70 ? -7.557 -6.010 1.435 1.00 81.12 70 GLU A O 1
ATOM 572 N N . ARG A 1 71 ? -7.949 -8.200 1.092 1.00 80.12 71 ARG A N 1
ATOM 573 C CA . ARG A 1 71 ? -8.804 -8.010 -0.091 1.00 80.12 71 ARG A CA 1
ATOM 574 C C . ARG A 1 71 ? -10.046 -7.171 0.187 1.00 80.12 71 ARG A C 1
ATOM 576 O O . ARG A 1 71 ? -10.452 -6.379 -0.660 1.00 80.12 71 ARG A O 1
ATOM 583 N N . GLU A 1 72 ? -10.658 -7.323 1.357 1.00 84.12 72 GLU A N 1
ATOM 584 C CA . GLU A 1 72 ? -11.782 -6.472 1.758 1.00 84.12 72 GLU A CA 1
ATOM 585 C C . GLU A 1 72 ? -11.352 -5.010 1.909 1.00 84.12 72 GLU A C 1
ATOM 587 O O . GLU A 1 72 ? -11.998 -4.130 1.342 1.00 84.12 72 GLU A O 1
ATOM 592 N N . ARG A 1 73 ? -10.210 -4.744 2.557 1.00 84.81 73 ARG A N 1
ATOM 593 C CA . ARG A 1 73 ? -9.648 -3.387 2.666 1.00 84.81 73 ARG A CA 1
ATOM 594 C C . ARG A 1 73 ? -9.271 -2.779 1.317 1.00 84.81 73 ARG A C 1
ATOM 596 O O . ARG A 1 73 ? -9.412 -1.571 1.133 1.00 84.81 73 ARG A O 1
ATOM 603 N N . GLU A 1 74 ? -8.774 -3.576 0.377 1.00 84.44 74 GLU A N 1
ATOM 604 C CA . GLU A 1 74 ? -8.502 -3.115 -0.990 1.00 84.44 74 GLU A CA 1
ATOM 605 C C . GLU A 1 74 ? -9.790 -2.691 -1.698 1.00 84.44 74 GLU A C 1
ATOM 607 O O . GLU A 1 74 ? -9.876 -1.588 -2.244 1.00 84.44 74 GLU A O 1
ATOM 612 N N . ARG A 1 75 ? -10.827 -3.526 -1.598 1.00 86.00 75 ARG A N 1
ATOM 613 C CA . ARG A 1 75 ? -12.142 -3.265 -2.185 1.00 86.00 75 ARG A CA 1
ATOM 614 C C . ARG A 1 75 ? -12.814 -2.028 -1.592 1.00 86.00 75 ARG A C 1
ATOM 616 O O . ARG A 1 75 ? -13.461 -1.273 -2.313 1.00 86.00 75 ARG A O 1
ATOM 623 N N . GLU A 1 76 ? -12.671 -1.801 -0.289 1.00 87.06 76 GLU A N 1
ATOM 624 C CA . GLU A 1 76 ? -13.202 -0.606 0.374 1.00 87.06 76 GLU A CA 1
ATOM 625 C C . GLU A 1 76 ? -12.598 0.679 -0.193 1.00 87.06 76 GLU A C 1
ATOM 627 O O . GLU A 1 76 ? -13.339 1.610 -0.515 1.00 87.06 76 GLU A O 1
ATOM 632 N N . LYS A 1 77 ? -11.275 0.711 -0.383 1.00 87.00 77 LYS A N 1
ATOM 633 C CA . LYS A 1 77 ? -10.584 1.870 -0.962 1.00 87.00 77 LYS A CA 1
ATOM 634 C C . LYS A 1 77 ? -10.908 2.063 -2.445 1.00 87.00 77 LYS A C 1
ATOM 636 O O . LYS A 1 77 ? -11.027 3.201 -2.886 1.00 87.00 77 LYS A O 1
ATOM 641 N N . GLU A 1 78 ? -11.112 0.991 -3.214 1.00 86.75 78 GLU A N 1
ATOM 642 C CA . GLU A 1 78 ? -11.608 1.095 -4.597 1.00 86.75 78 GLU A CA 1
ATOM 643 C C . GLU A 1 78 ? -12.995 1.759 -4.638 1.00 86.75 78 GLU A C 1
ATOM 645 O O . GLU A 1 78 ? -13.232 2.703 -5.394 1.00 86.75 78 GLU A O 1
ATOM 650 N N . VAL A 1 79 ? -13.911 1.313 -3.775 1.00 89.50 79 VAL A N 1
ATOM 651 C CA . VAL A 1 79 ? -15.251 1.902 -3.662 1.00 89.50 79 VAL A CA 1
ATOM 652 C C . VAL A 1 79 ? -15.178 3.357 -3.197 1.00 89.50 79 VAL A C 1
ATOM 654 O O . VAL A 1 79 ? -15.967 4.183 -3.659 1.00 89.50 79 VAL A O 1
ATOM 657 N N . GLU A 1 80 ? -14.257 3.691 -2.296 1.00 87.56 80 GLU A N 1
ATOM 658 C CA . GLU A 1 80 ? -14.007 5.068 -1.871 1.00 87.56 80 GLU A CA 1
ATOM 659 C C . GLU A 1 80 ? -13.503 5.936 -3.028 1.00 87.56 80 GLU A C 1
ATOM 661 O O . GLU A 1 80 ? -14.075 6.996 -3.255 1.00 87.56 80 GLU A O 1
ATOM 666 N N . ALA A 1 81 ? -12.548 5.462 -3.831 1.00 87.06 81 ALA A N 1
ATOM 667 C CA . ALA A 1 81 ? -12.058 6.182 -5.007 1.00 87.06 81 ALA A CA 1
ATOM 668 C C . ALA A 1 81 ? -13.171 6.435 -6.043 1.00 87.06 81 ALA A C 1
ATOM 670 O O . ALA A 1 81 ? -13.307 7.542 -6.569 1.00 87.06 81 ALA A O 1
ATOM 671 N N . ILE A 1 82 ? -14.035 5.442 -6.287 1.00 89.12 82 ILE A N 1
ATOM 672 C CA . ILE A 1 82 ? -15.222 5.608 -7.142 1.00 89.12 82 ILE A CA 1
ATOM 673 C C . ILE A 1 82 ? -16.154 6.668 -6.541 1.00 89.12 82 ILE A C 1
ATOM 675 O O . ILE A 1 82 ? -16.610 7.577 -7.238 1.00 89.12 82 ILE A O 1
ATOM 679 N N . LYS A 1 83 ? -16.432 6.598 -5.236 1.00 90.25 83 LYS A N 1
ATOM 680 C CA . LYS A 1 83 ? -17.251 7.610 -4.555 1.00 90.25 83 LYS A CA 1
ATOM 681 C C . LYS A 1 83 ? -16.619 8.997 -4.661 1.00 90.25 83 LYS A C 1
ATOM 683 O O . LYS A 1 83 ? -17.332 9.945 -4.961 1.00 90.25 83 LYS A O 1
ATOM 688 N N . GLU A 1 84 ? -15.314 9.142 -4.472 1.00 88.38 84 GLU A N 1
ATOM 689 C CA . GLU A 1 84 ? -14.606 10.416 -4.617 1.00 88.38 84 GLU A CA 1
ATOM 690 C C . GLU A 1 84 ? -14.763 11.007 -6.019 1.00 88.38 84 GLU A C 1
ATOM 692 O O . GLU A 1 84 ? -15.101 12.187 -6.149 1.00 88.38 84 GLU A O 1
ATOM 697 N N . GLN A 1 85 ? -14.581 10.181 -7.054 1.00 88.06 85 GLN A N 1
ATOM 698 C CA . GLN A 1 85 ? -14.672 10.592 -8.454 1.00 88.06 85 GLN A CA 1
ATOM 699 C C . GLN A 1 85 ? -16.076 11.080 -8.838 1.00 88.06 85 GLN A C 1
ATOM 701 O O . GLN A 1 85 ? -16.196 12.065 -9.568 1.00 88.06 85 GLN A O 1
ATOM 706 N N . TYR A 1 86 ? -17.131 10.410 -8.363 1.00 89.62 86 TYR A N 1
ATOM 707 C CA . TYR A 1 86 ? -18.506 10.680 -8.804 1.00 89.62 86 TYR A CA 1
ATOM 708 C C . TYR A 1 86 ? -19.331 11.534 -7.832 1.00 89.62 86 TYR A C 1
ATOM 710 O O . TYR A 1 86 ? -20.142 12.340 -8.284 1.00 89.62 86 TYR A O 1
ATOM 718 N N . LEU A 1 87 ? -19.145 11.400 -6.514 1.00 90.25 87 LEU A N 1
ATOM 719 C CA . LEU A 1 87 ? -19.847 12.224 -5.517 1.00 90.25 87 LEU A CA 1
ATOM 720 C C . LEU A 1 87 ? -19.134 13.553 -5.229 1.00 90.25 87 LEU A C 1
ATOM 722 O O . LEU A 1 87 ? -19.724 14.409 -4.572 1.00 90.25 87 LEU A O 1
ATOM 726 N N . GLY A 1 88 ? -17.898 13.748 -5.706 1.00 77.38 88 GLY A N 1
ATOM 727 C CA . GLY A 1 88 ? -17.161 14.998 -5.528 1.00 77.38 88 GLY A CA 1
ATOM 728 C C . GLY A 1 88 ? -16.911 15.306 -4.053 1.00 77.38 88 GLY A C 1
ATOM 729 O O . GLY A 1 88 ? -17.432 16.280 -3.504 1.00 77.38 88 GLY A O 1
ATOM 730 N N . LEU A 1 89 ? -16.119 14.462 -3.388 1.00 77.25 89 LEU A N 1
ATOM 731 C CA . LEU A 1 89 ? -15.762 14.672 -1.986 1.00 77.25 89 LEU A CA 1
ATOM 732 C C . LEU A 1 89 ? -14.952 15.969 -1.799 1.00 77.25 89 LEU A C 1
ATOM 734 O O . LEU A 1 89 ? -14.235 16.448 -2.683 1.00 77.25 89 LEU A O 1
ATOM 738 N N . LYS A 1 90 ? -15.098 16.587 -0.620 1.00 72.50 90 LYS A N 1
ATOM 739 C CA . LYS A 1 90 ? -14.403 17.839 -0.289 1.00 72.50 90 LYS A CA 1
ATOM 740 C C . LYS A 1 90 ? -12.899 17.572 -0.232 1.00 72.50 90 LYS A C 1
ATOM 742 O O . LYS A 1 90 ? -12.448 16.814 0.619 1.00 72.50 90 LYS A O 1
ATOM 747 N N . LYS A 1 91 ? -12.132 18.250 -1.092 1.00 75.94 91 LYS A N 1
ATOM 748 C CA . LYS A 1 91 ? -10.666 18.138 -1.129 1.00 75.94 91 LYS A CA 1
ATOM 749 C C . LYS A 1 91 ? -10.065 18.380 0.265 1.00 75.94 91 LYS A C 1
ATOM 751 O O . LYS A 1 91 ? -10.470 19.348 0.925 1.00 75.94 91 LYS A O 1
ATOM 756 N N . PRO A 1 92 ? -9.092 17.562 0.708 1.00 77.00 92 PRO A N 1
ATOM 757 C CA . PRO A 1 92 ? -8.438 17.770 1.990 1.00 77.00 92 PRO A CA 1
ATOM 758 C C . PRO A 1 92 ? -7.798 19.161 2.025 1.00 77.00 92 PRO A C 1
ATOM 760 O O . PRO A 1 92 ? -7.130 19.599 1.083 1.00 77.00 92 PRO A O 1
ATOM 763 N N . LYS A 1 93 ? -8.035 19.895 3.116 1.00 82.50 93 LYS A N 1
ATOM 764 C CA . LYS A 1 93 ? -7.445 21.223 3.308 1.00 82.50 93 LYS A CA 1
ATOM 765 C C . LYS A 1 93 ? -5.945 21.066 3.535 1.00 82.50 93 LYS A C 1
ATOM 767 O O . LYS A 1 93 ? -5.529 20.295 4.397 1.00 82.50 93 LYS A O 1
ATOM 772 N N . LYS A 1 94 ? -5.138 21.838 2.802 1.00 82.44 94 LYS A N 1
ATOM 773 C CA . LYS A 1 94 ? -3.687 21.895 3.017 1.00 82.44 94 LYS A CA 1
ATOM 774 C C . LYS A 1 94 ? -3.414 22.317 4.461 1.00 82.44 94 LYS A C 1
ATOM 776 O O . LYS A 1 94 ? -3.914 23.350 4.910 1.00 82.44 94 LYS A O 1
ATOM 781 N N . ARG A 1 95 ? -2.643 21.511 5.192 1.00 84.06 95 ARG A N 1
ATOM 782 C CA . ARG A 1 95 ? -2.237 21.831 6.563 1.00 84.06 95 ARG A CA 1
ATOM 783 C C . ARG A 1 95 ? -1.332 23.064 6.547 1.00 84.06 95 ARG A C 1
ATOM 785 O O . ARG A 1 95 ? -0.527 23.230 5.633 1.00 84.06 95 ARG A O 1
ATOM 792 N N . VAL A 1 96 ? -1.447 23.922 7.559 1.00 84.38 96 VAL A N 1
ATOM 793 C CA . VAL A 1 96 ? -0.512 25.039 7.743 1.00 84.38 96 VAL A CA 1
ATOM 794 C C . VAL A 1 96 ? 0.844 24.459 8.143 1.00 84.38 96 VAL A C 1
ATOM 796 O O . VAL A 1 96 ? 0.978 23.852 9.205 1.00 84.38 96 VAL A O 1
ATOM 799 N N . ILE A 1 97 ? 1.831 24.611 7.263 1.00 83.00 97 ILE A N 1
ATOM 800 C CA . ILE A 1 97 ? 3.203 24.147 7.480 1.00 83.00 97 ILE A CA 1
ATOM 801 C C . ILE A 1 97 ? 3.956 25.229 8.254 1.00 83.00 97 ILE A C 1
ATOM 803 O O . ILE A 1 97 ? 3.864 26.418 7.934 1.00 83.00 97 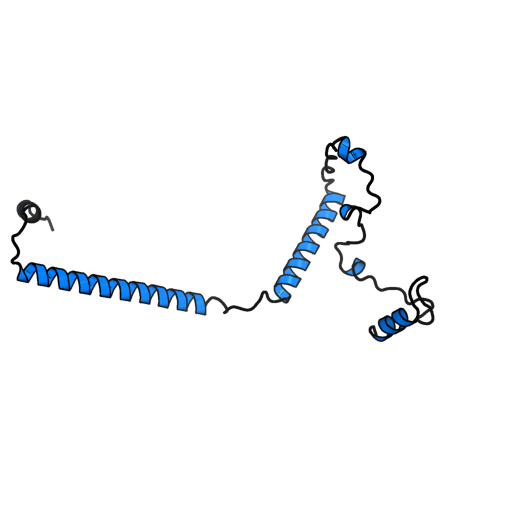ILE A O 1
ATOM 807 N N . LYS A 1 98 ? 4.699 24.827 9.286 1.00 88.00 98 LYS A N 1
ATOM 808 C CA . LYS A 1 98 ? 5.507 25.751 10.089 1.00 88.00 98 LYS A CA 1
ATOM 809 C C . LYS A 1 98 ? 6.654 26.301 9.226 1.00 88.00 98 LYS A C 1
ATOM 811 O O . LYS A 1 98 ? 7.244 25.534 8.466 1.00 88.00 98 LYS A O 1
ATOM 816 N N . PRO A 1 99 ? 7.042 27.584 9.346 1.00 86.56 99 PRO A N 1
ATOM 817 C CA . PRO A 1 99 ? 8.126 28.147 8.535 1.00 86.56 99 PRO A CA 1
ATOM 818 C C . PRO A 1 99 ? 9.441 27.353 8.606 1.00 86.56 99 PRO A C 1
ATOM 820 O O . PRO A 1 99 ? 10.099 27.179 7.588 1.00 86.56 99 PRO A O 1
ATOM 823 N N . SER A 1 100 ? 9.788 26.794 9.770 1.00 83.44 100 SER A N 1
ATOM 824 C CA . SER A 1 100 ? 10.986 25.956 9.954 1.00 83.44 100 SER A CA 1
ATOM 825 C C . SER A 1 100 ? 10.948 24.616 9.207 1.00 83.44 100 SER A C 1
ATOM 827 O O . SER A 1 100 ? 11.993 24.034 8.938 1.00 83.44 100 SER A O 1
ATOM 829 N N . GLU A 1 101 ? 9.758 24.119 8.876 1.00 81.44 101 GLU A N 1
ATOM 830 C CA . GLU A 1 101 ? 9.537 22.909 8.078 1.00 81.44 101 GLU A CA 1
ATOM 831 C C . GLU A 1 101 ? 9.523 23.258 6.583 1.00 81.44 101 GLU A C 1
ATOM 833 O O . GLU A 1 101 ? 10.098 22.536 5.780 1.00 81.44 101 GLU A O 1
ATOM 838 N N . LYS A 1 102 ? 8.999 24.440 6.224 1.00 78.94 102 LYS A N 1
ATOM 839 C CA . LYS A 1 102 ? 8.996 24.965 4.847 1.00 78.94 102 LYS A CA 1
ATOM 840 C C . LYS A 1 102 ? 10.402 25.217 4.275 1.00 78.94 102 LYS A C 1
ATOM 842 O O . LYS A 1 102 ? 10.575 25.157 3.064 1.00 78.94 102 LYS A O 1
ATOM 847 N N . PHE A 1 103 ? 11.385 25.520 5.124 1.00 82.12 103 PHE A N 1
ATOM 848 C CA . PHE A 1 103 ? 12.784 25.739 4.718 1.00 82.12 103 PHE A CA 1
ATOM 849 C C . PHE A 1 103 ? 13.710 24.561 5.037 1.00 82.12 103 PHE A C 1
ATOM 851 O O . PHE A 1 103 ? 14.919 24.650 4.820 1.00 82.12 103 PHE A O 1
ATOM 858 N N . ARG A 1 104 ? 13.170 23.453 5.555 1.00 84.12 104 ARG A N 1
ATOM 859 C CA . ARG A 1 104 ? 13.946 22.231 5.738 1.00 84.12 104 ARG A CA 1
ATOM 860 C C . ARG A 1 104 ? 14.078 21.553 4.377 1.00 84.12 104 ARG A C 1
ATOM 862 O O . ARG A 1 104 ? 13.121 20.966 3.888 1.00 84.12 104 ARG A O 1
ATOM 869 N N . PHE A 1 105 ? 15.253 21.646 3.765 1.00 86.06 105 PHE A N 1
ATOM 870 C CA . PHE A 1 105 ? 15.540 20.899 2.544 1.00 86.06 105 PHE A CA 1
ATOM 871 C C . PHE A 1 105 ? 15.620 19.404 2.870 1.00 86.06 105 PHE A C 1
ATOM 873 O O . PHE A 1 105 ? 16.546 18.969 3.554 1.00 86.06 105 PHE A O 1
ATOM 880 N N . SER A 1 106 ? 14.640 18.638 2.394 1.00 83.31 106 SER A N 1
ATOM 881 C CA . SER A 1 106 ? 14.770 17.192 2.219 1.00 83.31 106 SER A CA 1
ATOM 882 C C . SER A 1 106 ? 15.217 16.943 0.786 1.00 83.31 106 SER A C 1
ATOM 884 O O . SER A 1 106 ? 14.636 17.503 -0.143 1.00 83.31 106 SER A O 1
ATOM 886 N N . PHE A 1 107 ? 16.268 16.149 0.612 1.00 89.06 107 PHE A N 1
ATOM 887 C CA . PHE A 1 107 ? 16.676 15.652 -0.703 1.00 89.06 107 PHE A CA 1
ATOM 888 C C . PHE A 1 107 ? 16.071 14.270 -0.999 1.00 89.06 107 PHE A C 1
ATOM 890 O O . PHE A 1 107 ? 16.089 13.821 -2.142 1.00 89.06 107 PHE A O 1
ATOM 897 N N . ASP A 1 108 ? 15.515 13.619 0.025 1.00 91.62 108 ASP A N 1
ATOM 898 C CA . ASP A 1 108 ? 14.813 12.351 -0.107 1.00 91.62 108 ASP A CA 1
ATOM 899 C C . ASP A 1 108 ? 13.352 12.587 -0.497 1.00 91.62 108 ASP A C 1
ATOM 901 O O . ASP A 1 108 ? 12.726 13.553 -0.044 1.00 91.62 108 ASP A O 1
ATOM 905 N N . TRP A 1 109 ? 12.823 11.672 -1.310 1.00 90.00 109 TRP A N 1
ATOM 906 C CA . TRP A 1 109 ? 11.405 11.601 -1.651 1.00 90.00 109 TRP A CA 1
ATOM 907 C C . TRP A 1 109 ? 10.583 11.172 -0.440 1.00 90.00 109 TRP A C 1
ATOM 909 O O . TRP A 1 109 ? 10.964 10.256 0.294 1.00 90.00 109 TRP A O 1
ATOM 919 N N . GLU A 1 110 ? 9.433 11.807 -0.243 1.00 85.50 110 GLU A N 1
ATOM 920 C CA . GLU A 1 110 ? 8.530 11.439 0.840 1.00 85.50 110 GLU A CA 1
ATOM 921 C C . GLU A 1 110 ? 7.730 10.181 0.450 1.00 85.50 110 GLU A C 1
ATOM 923 O O . GLU A 1 110 ? 7.271 10.048 -0.682 1.00 85.50 110 GLU A O 1
ATOM 928 N N . ASN A 1 111 ? 7.494 9.241 1.376 1.00 85.31 111 ASN A N 1
ATOM 929 C CA . ASN A 1 111 ? 6.698 8.035 1.077 1.00 85.31 111 ASN A CA 1
ATOM 930 C C . ASN A 1 111 ? 5.253 8.344 0.648 1.00 85.31 111 ASN A C 1
ATOM 932 O O . ASN A 1 111 ? 4.606 7.513 0.021 1.00 85.31 111 ASN A O 1
ATOM 936 N N . THR A 1 112 ? 4.736 9.520 0.999 1.00 84.69 112 THR A N 1
ATOM 937 C CA . THR A 1 112 ? 3.424 10.019 0.565 1.00 84.69 112 THR A CA 1
ATOM 938 C C . THR A 1 112 ? 3.398 10.478 -0.890 1.00 84.69 112 THR A C 1
ATOM 940 O O . THR A 1 112 ? 2.318 10.686 -1.435 1.00 84.69 112 THR A O 1
ATOM 943 N N . GLU A 1 113 ? 4.562 10.642 -1.516 1.00 83.62 113 GLU A N 1
ATOM 944 C CA . GLU A 1 113 ? 4.707 10.987 -2.933 1.00 83.62 113 GLU A CA 1
ATOM 945 C C . GLU A 1 113 ? 4.802 9.731 -3.823 1.00 83.62 113 GLU A C 1
ATOM 947 O O . GLU A 1 113 ? 4.835 9.839 -5.049 1.00 83.62 113 GLU A O 1
ATOM 952 N N . ASP A 1 114 ? 4.799 8.530 -3.226 1.00 84.38 114 ASP A N 1
ATOM 953 C CA . ASP A 1 114 ? 4.744 7.256 -3.943 1.00 84.38 114 ASP A CA 1
ATOM 954 C C . ASP A 1 114 ? 3.349 7.020 -4.550 1.00 84.38 114 ASP A C 1
ATOM 956 O O . ASP A 1 114 ? 2.352 6.865 -3.844 1.00 84.38 114 ASP A O 1
ATOM 960 N N . THR A 1 115 ? 3.292 6.963 -5.880 1.00 82.56 115 THR A N 1
ATOM 961 C CA . THR A 1 115 ? 2.066 6.732 -6.668 1.00 82.56 115 THR A CA 1
ATOM 962 C C . THR A 1 115 ? 1.968 5.312 -7.224 1.00 82.56 115 THR A C 1
ATOM 964 O O . THR A 1 115 ? 1.006 4.989 -7.913 1.00 82.56 115 THR A O 1
ATOM 967 N N . SER A 1 116 ? 2.948 4.449 -6.938 1.00 76.00 116 SER A N 1
ATOM 968 C CA . SER A 1 116 ? 3.006 3.089 -7.492 1.00 76.00 116 SER A CA 1
ATOM 969 C C . SER A 1 116 ? 2.023 2.110 -6.844 1.00 76.00 116 SER A C 1
ATOM 971 O O . SER A 1 116 ? 1.747 1.047 -7.399 1.00 76.00 116 SER A O 1
ATOM 973 N N . ARG A 1 117 ? 1.488 2.451 -5.666 1.00 70.94 117 ARG A N 1
ATOM 974 C CA . ARG A 1 117 ? 0.543 1.613 -4.923 1.00 70.94 117 ARG A CA 1
ATOM 975 C C . ARG A 1 117 ? -0.866 1.783 -5.473 1.00 70.94 117 ARG A C 1
ATOM 977 O O . ARG A 1 117 ? -1.613 2.643 -5.013 1.00 70.94 117 ARG A O 1
ATOM 984 N N . ASP A 1 118 ? -1.215 0.948 -6.441 1.00 75.19 118 ASP A N 1
ATOM 985 C CA . ASP A 1 118 ? -2.593 0.825 -6.911 1.00 75.19 118 ASP A CA 1
ATOM 986 C C . ASP A 1 118 ? -3.417 -0.079 -5.976 1.00 75.19 118 ASP A C 1
ATOM 988 O O . ASP A 1 118 ? -2.889 -0.976 -5.317 1.00 75.19 118 ASP A O 1
ATOM 992 N N . MET A 1 119 ? -4.722 0.176 -5.923 1.00 77.44 119 MET A N 1
ATOM 993 C CA . MET A 1 119 ? -5.706 -0.614 -5.190 1.00 77.44 119 MET A CA 1
ATOM 994 C C . MET A 1 119 ? -6.035 -1.934 -5.879 1.00 77.44 119 MET A C 1
ATOM 996 O O . MET A 1 119 ? -6.482 -2.875 -5.231 1.00 77.44 119 MET A O 1
ATOM 1000 N N . ASN A 1 120 ? -5.846 -1.995 -7.195 1.00 81.31 120 ASN A N 1
ATOM 1001 C CA . ASN A 1 120 ? -6.188 -3.161 -7.988 1.00 81.31 120 ASN A CA 1
ATOM 1002 C C . ASN A 1 120 ? -4.957 -4.048 -8.234 1.00 81.31 120 ASN A C 1
ATOM 1004 O O . ASN A 1 120 ? -3.942 -3.621 -8.791 1.00 81.31 120 ASN A O 1
ATOM 1008 N N . VAL A 1 121 ? -5.102 -5.330 -7.895 1.00 82.00 121 VAL A N 1
ATOM 1009 C CA . VAL A 1 121 ? -4.088 -6.385 -8.044 1.00 82.00 121 VAL A CA 1
ATOM 1010 C C . VAL A 1 121 ? -3.504 -6.460 -9.463 1.00 82.00 121 VAL A C 1
ATOM 1012 O O . VAL A 1 121 ? -2.322 -6.768 -9.625 1.00 82.00 121 VAL A O 1
ATOM 1015 N N . LEU A 1 122 ? -4.298 -6.153 -10.496 1.00 80.12 122 LEU A N 1
ATOM 1016 C CA . LEU A 1 122 ? -3.846 -6.168 -11.895 1.00 80.12 122 LEU A CA 1
ATOM 1017 C C . LEU A 1 122 ? -2.738 -5.148 -12.183 1.00 80.12 122 LEU A C 1
ATOM 1019 O O . LEU A 1 122 ? -1.873 -5.405 -13.019 1.00 80.12 122 LEU A O 1
ATOM 1023 N N . TYR A 1 123 ? -2.758 -4.008 -11.498 1.00 82.12 123 TYR A N 1
ATOM 1024 C CA . TYR A 1 123 ? -1.751 -2.958 -11.647 1.00 82.12 123 TYR A CA 1
ATOM 1025 C C . TYR A 1 123 ? -0.618 -3.088 -10.629 1.00 82.12 123 TYR A C 1
ATOM 1027 O O . TYR A 1 123 ? 0.470 -2.571 -10.864 1.00 82.12 123 TYR A O 1
ATOM 1035 N N . GLN A 1 124 ? -0.842 -3.829 -9.542 1.00 82.62 124 GLN A N 1
ATOM 1036 C CA . GLN A 1 124 ? 0.189 -4.164 -8.563 1.00 82.62 124 GLN A CA 1
ATOM 1037 C C . GLN A 1 124 ? 1.143 -5.257 -9.074 1.00 82.62 124 GLN A C 1
ATOM 1039 O O . GLN A 1 124 ? 2.345 -5.185 -8.833 1.00 82.62 124 GLN A O 1
ATOM 1044 N N . ASN A 1 125 ? 0.626 -6.231 -9.836 1.00 81.56 125 ASN A N 1
ATOM 1045 C CA . ASN A 1 125 ? 1.416 -7.251 -10.535 1.00 81.56 125 ASN A CA 1
ATOM 1046 C C . ASN A 1 125 ? 1.219 -7.153 -12.058 1.00 81.56 125 ASN A C 1
ATOM 1048 O O . ASN A 1 125 ? 0.642 -8.060 -12.668 1.00 81.56 125 ASN A O 1
ATOM 1052 N N . PRO A 1 126 ? 1.684 -6.065 -12.696 1.00 82.00 126 PRO A N 1
ATOM 1053 C CA . PRO A 1 126 ? 1.523 -5.898 -14.127 1.00 82.00 126 PRO A CA 1
ATOM 1054 C C . PRO A 1 126 ? 2.350 -6.957 -14.858 1.00 82.00 126 PRO A C 1
ATOM 1056 O O . PRO A 1 126 ? 3.528 -7.171 -14.564 1.00 82.00 126 PRO A O 1
ATOM 1059 N N . HIS A 1 127 ? 1.744 -7.619 -15.845 1.00 80.50 127 HIS A N 1
ATOM 1060 C CA . HIS A 1 127 ? 2.479 -8.534 -16.712 1.00 80.50 127 HIS A CA 1
ATOM 1061 C C . HIS A 1 127 ? 3.556 -7.764 -17.480 1.00 80.50 127 HIS A C 1
ATOM 1063 O O . HIS A 1 127 ? 3.270 -7.011 -18.413 1.00 80.50 127 HIS A O 1
ATOM 1069 N N . GLU A 1 128 ? 4.812 -7.957 -17.087 1.00 80.00 128 GLU A N 1
ATOM 1070 C CA . GLU A 1 128 ? 5.925 -7.269 -17.721 1.00 80.00 128 GLU A CA 1
ATOM 1071 C C . GLU A 1 128 ? 6.119 -7.771 -19.157 1.00 80.00 128 GLU A C 1
ATOM 1073 O O . GLU A 1 128 ? 6.260 -8.972 -19.415 1.00 80.00 128 GLU A O 1
ATOM 1078 N N . ALA A 1 129 ? 6.162 -6.840 -20.111 1.00 80.69 129 ALA A N 1
ATOM 1079 C CA . ALA A 1 129 ? 6.479 -7.170 -21.491 1.00 80.69 129 ALA A CA 1
ATOM 1080 C C . ALA A 1 129 ? 7.887 -7.780 -21.568 1.00 80.69 129 ALA A C 1
ATOM 1082 O O . ALA A 1 129 ? 8.864 -7.173 -21.125 1.00 80.69 129 ALA A O 1
ATOM 1083 N N . ARG A 1 130 ? 7.999 -8.975 -22.162 1.00 83.44 130 ARG A N 1
ATOM 1084 C CA . ARG A 1 130 ? 9.290 -9.641 -22.383 1.00 83.44 130 ARG A CA 1
ATOM 1085 C C . ARG A 1 130 ? 10.101 -8.837 -23.409 1.00 83.44 130 ARG A C 1
ATOM 1087 O O . ARG A 1 130 ? 9.712 -8.815 -24.581 1.00 83.44 130 ARG A O 1
ATOM 1094 N N . PRO A 1 131 ? 11.228 -8.204 -23.030 1.00 86.19 131 PRO A N 1
ATOM 1095 C CA . PRO A 1 131 ? 11.988 -7.369 -23.954 1.00 86.19 131 PRO A CA 1
ATOM 1096 C C . PRO A 1 131 ? 12.485 -8.187 -25.149 1.00 86.19 131 PRO A C 1
ATOM 1098 O O . PRO A 1 131 ? 13.017 -9.287 -24.975 1.00 86.19 131 PRO A O 1
ATOM 1101 N N . LEU A 1 132 ? 12.315 -7.654 -26.363 1.00 86.56 132 LEU A N 1
ATOM 1102 C CA . LEU A 1 132 ? 12.692 -8.316 -27.621 1.00 86.56 132 LEU A CA 1
ATOM 1103 C C . LEU A 1 132 ? 12.234 -9.790 -27.675 1.00 86.56 132 LEU A C 1
ATOM 1105 O O . LEU A 1 132 ? 13.033 -10.680 -27.965 1.00 86.56 132 LEU A O 1
ATOM 1109 N N . PHE A 1 133 ? 10.974 -10.059 -27.314 1.00 84.50 133 PHE A N 1
ATOM 1110 C CA . PHE A 1 133 ? 10.378 -11.405 -27.301 1.00 84.50 133 PHE A CA 1
ATOM 1111 C C . PHE A 1 133 ? 11.147 -12.432 -26.443 1.00 84.50 133 PHE A C 1
ATOM 1113 O O . PHE A 1 133 ? 11.184 -13.619 -26.752 1.00 84.50 133 PHE A O 1
ATOM 1120 N N . GLY A 1 134 ? 11.784 -11.982 -25.356 1.00 83.94 134 GLY A N 1
ATOM 1121 C CA . GLY A 1 134 ? 12.565 -12.834 -24.448 1.00 83.94 134 GLY A CA 1
ATOM 1122 C C . GLY A 1 134 ? 14.039 -12.984 -24.835 1.00 83.94 134 GLY A C 1
ATOM 1123 O O . GLY A 1 134 ? 14.792 -13.661 -24.138 1.00 83.94 134 GLY A O 1
ATOM 1124 N N . ARG A 1 135 ? 14.479 -12.332 -25.920 1.00 85.69 135 ARG A N 1
ATOM 1125 C CA . ARG A 1 135 ? 15.893 -12.281 -26.325 1.00 85.69 135 ARG A CA 1
ATOM 1126 C C . ARG A 1 135 ? 16.639 -11.079 -25.739 1.00 85.69 135 ARG A C 1
ATOM 1128 O O . ARG A 1 135 ? 17.875 -11.082 -25.727 1.00 85.69 135 ARG A O 1
ATOM 1135 N N . GLY A 1 136 ? 15.899 -10.060 -25.308 1.00 87.69 136 GLY A N 1
ATOM 1136 C CA . GLY A 1 136 ? 16.406 -8.784 -24.816 1.00 87.69 136 GLY A CA 1
ATOM 1137 C C . GLY A 1 136 ? 16.489 -8.709 -23.299 1.00 87.69 136 GLY A C 1
ATOM 1138 O O . GLY A 1 136 ? 16.002 -9.580 -22.584 1.00 87.69 136 GLY A O 1
ATOM 1139 N N . PHE A 1 137 ? 17.102 -7.630 -22.821 1.00 88.81 137 PHE A N 1
ATOM 1140 C CA . PHE A 1 137 ? 17.305 -7.351 -21.403 1.00 88.81 137 PHE A CA 1
ATOM 1141 C C . PHE A 1 137 ? 16.862 -5.918 -21.101 1.00 88.81 137 PHE A C 1
ATOM 1143 O O . PHE A 1 137 ? 17.020 -5.034 -21.945 1.00 88.81 137 PHE A O 1
ATOM 1150 N N . ARG A 1 138 ? 16.321 -5.684 -19.903 1.00 89.25 138 ARG A N 1
ATOM 1151 C CA . ARG A 1 138 ? 16.084 -4.340 -19.368 1.00 89.25 138 ARG A CA 1
ATOM 1152 C C . ARG A 1 138 ? 17.414 -3.597 -19.257 1.00 89.25 138 ARG A C 1
ATOM 1154 O O . ARG A 1 138 ? 18.409 -4.162 -18.798 1.00 89.25 138 ARG A O 1
ATOM 1161 N N . ALA A 1 139 ? 17.431 -2.342 -19.697 1.00 91.19 139 ALA A N 1
ATOM 1162 C CA . ALA A 1 139 ? 18.606 -1.485 -19.596 1.00 91.19 139 ALA A CA 1
ATOM 1163 C C . ALA A 1 139 ? 18.931 -1.176 -18.122 1.00 91.19 139 ALA A C 1
ATOM 1165 O O . ALA A 1 139 ? 18.029 -1.101 -17.292 1.00 91.19 139 ALA A O 1
ATOM 1166 N N . GLY A 1 140 ? 20.217 -1.019 -17.796 1.00 92.38 140 GLY A N 1
ATOM 1167 C CA . GLY A 1 140 ? 20.686 -0.658 -16.449 1.00 92.38 140 GLY A CA 1
ATOM 1168 C C . GLY A 1 140 ? 20.683 -1.784 -15.402 1.00 92.38 140 GLY A C 1
ATOM 1169 O O . GLY A 1 140 ? 21.317 -1.628 -14.367 1.00 92.38 140 GLY A O 1
ATOM 1170 N N . MET A 1 141 ? 20.038 -2.925 -15.668 1.00 89.38 141 MET A N 1
ATOM 1171 C CA . MET A 1 141 ? 19.988 -4.082 -14.762 1.00 89.38 141 MET A CA 1
ATOM 1172 C C . MET A 1 141 ? 20.967 -5.180 -15.214 1.00 89.38 141 MET A C 1
ATOM 1174 O O . MET A 1 141 ? 21.133 -5.403 -16.416 1.00 89.38 141 MET A O 1
ATOM 1178 N N . ASP A 1 142 ? 21.604 -5.900 -14.283 1.00 92.69 142 ASP A N 1
ATOM 1179 C CA . ASP A 1 142 ? 22.596 -6.927 -14.635 1.00 92.69 142 ASP A CA 1
ATOM 1180 C C . ASP A 1 142 ? 21.970 -8.064 -15.464 1.00 92.69 142 ASP A C 1
ATOM 1182 O O . ASP A 1 142 ? 20.917 -8.627 -15.155 1.00 92.69 142 ASP A O 1
ATOM 1186 N N . ARG A 1 143 ? 22.663 -8.446 -16.538 1.00 88.38 143 ARG A N 1
ATOM 1187 C CA . ARG A 1 143 ? 22.274 -9.525 -17.447 1.00 88.38 143 ARG A CA 1
ATOM 1188 C C . ARG A 1 143 ? 22.220 -10.877 -16.740 1.00 88.38 143 ARG A C 1
ATOM 1190 O O . ARG A 1 143 ? 21.412 -11.720 -17.128 1.00 88.38 143 ARG A O 1
ATOM 1197 N N . ARG A 1 144 ? 23.094 -11.128 -15.756 1.00 89.25 144 ARG A N 1
ATOM 1198 C CA . ARG A 1 144 ? 23.107 -12.403 -15.014 1.00 89.25 144 ARG A CA 1
ATOM 1199 C C . ARG A 1 144 ? 21.881 -12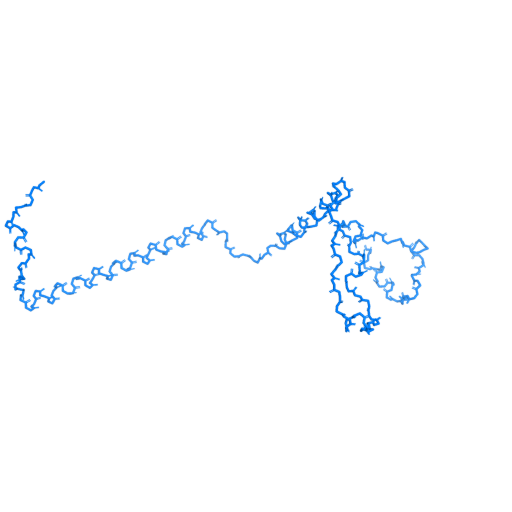.522 -14.113 1.00 89.25 144 ARG A C 1
ATOM 1201 O O . ARG A 1 144 ? 21.216 -13.557 -14.129 1.00 89.25 144 ARG A O 1
ATOM 1208 N N . GLU A 1 145 ? 21.549 -11.449 -13.404 1.00 89.19 145 GLU A N 1
ATOM 1209 C CA . GLU A 1 145 ? 20.373 -11.374 -12.533 1.00 89.19 145 GLU A CA 1
ATOM 1210 C C . GLU A 1 145 ? 19.070 -11.498 -13.325 1.00 89.19 145 GLU A C 1
ATOM 1212 O O . GLU A 1 145 ? 18.217 -12.315 -12.979 1.00 89.19 145 GLU A O 1
ATOM 1217 N N . GLN A 1 146 ? 18.959 -10.795 -14.456 1.00 86.75 146 GLN A N 1
ATOM 1218 C CA . GLN A 1 146 ? 17.795 -10.903 -15.339 1.00 86.75 146 GLN A CA 1
ATOM 1219 C C . GLN A 1 146 ? 17.573 -12.326 -15.856 1.00 86.75 146 GLN A C 1
ATOM 1221 O O . GLN A 1 146 ? 16.439 -12.795 -15.893 1.00 86.75 146 GLN A O 1
ATOM 1226 N N . LYS A 1 147 ? 18.641 -13.052 -16.217 1.00 85.81 147 LYS A N 1
ATOM 1227 C CA . LYS A 1 147 ? 18.533 -14.461 -16.634 1.00 85.81 147 LYS A CA 1
ATOM 1228 C C . LYS A 1 147 ? 18.065 -15.372 -15.500 1.00 85.81 147 LYS A C 1
ATOM 1230 O O . LYS A 1 147 ? 17.282 -16.283 -15.749 1.00 85.81 147 LYS A O 1
ATOM 1235 N N . LYS A 1 148 ? 18.528 -15.131 -14.269 1.00 86.81 148 LYS A N 1
ATOM 1236 C CA . LYS A 1 148 ? 18.108 -15.899 -13.088 1.00 86.81 148 LYS A CA 1
ATOM 1237 C C . LYS A 1 148 ? 16.626 -15.677 -12.777 1.00 86.81 148 LYS A C 1
ATOM 1239 O O . LYS A 1 148 ? 15.916 -16.642 -12.514 1.00 86.81 148 LYS A O 1
ATOM 1244 N N . LEU A 1 149 ? 16.161 -14.428 -12.838 1.00 81.75 149 LEU A N 1
ATOM 1245 C CA . LEU A 1 149 ? 14.750 -14.080 -12.644 1.00 81.75 149 LEU A CA 1
ATOM 1246 C C . LEU A 1 149 ? 13.869 -14.651 -13.762 1.00 81.75 149 LEU A C 1
ATOM 1248 O O . LEU A 1 149 ? 12.841 -15.257 -13.477 1.00 81.75 149 LEU A O 1
ATOM 1252 N N . ALA A 1 150 ? 14.310 -14.542 -15.018 1.00 76.12 150 ALA A N 1
ATOM 1253 C CA . ALA A 1 150 ? 13.594 -15.097 -16.164 1.00 76.12 150 ALA A CA 1
ATOM 1254 C C . ALA A 1 150 ? 13.463 -16.628 -16.100 1.00 76.12 150 ALA A C 1
ATOM 1256 O O . ALA A 1 150 ? 12.422 -17.160 -16.468 1.00 76.12 150 ALA A O 1
ATOM 1257 N N . GLY A 1 151 ? 14.486 -17.334 -15.604 1.00 67.94 151 GLY A N 1
ATOM 1258 C CA . GLY A 1 151 ? 14.452 -18.790 -15.429 1.00 67.94 151 GLY A CA 1
ATOM 1259 C C . GLY A 1 151 ? 13.578 -19.277 -14.269 1.00 67.94 151 GLY A C 1
ATOM 1260 O O . GLY A 1 151 ? 13.223 -20.446 -14.246 1.00 67.94 151 GLY A O 1
ATOM 1261 N N . ARG A 1 152 ? 13.226 -18.402 -13.317 1.00 64.38 152 ARG A N 1
ATOM 1262 C CA . ARG A 1 152 ? 12.305 -18.708 -12.205 1.00 64.38 152 ARG A CA 1
ATOM 1263 C C . ARG A 1 152 ? 10.829 -18.531 -12.590 1.00 64.38 152 ARG A C 1
ATOM 1265 O O . ARG A 1 152 ? 9.959 -19.038 -11.896 1.00 64.38 152 ARG A O 1
ATOM 1272 N N . LEU A 1 153 ? 10.565 -17.766 -13.650 1.00 58.28 153 LEU A N 1
ATOM 1273 C CA . LEU A 1 153 ? 9.229 -17.434 -14.166 1.00 58.28 153 LEU A CA 1
ATOM 1274 C C . LEU A 1 153 ? 8.773 -18.366 -15.311 1.00 58.28 153 LEU A C 1
ATOM 1276 O O . LEU A 1 153 ? 7.797 -18.057 -15.998 1.00 58.28 153 LEU A O 1
ATOM 1280 N N . LEU A 1 154 ? 9.492 -19.472 -15.528 1.00 45.38 154 LEU A N 1
ATOM 1281 C CA . LEU A 1 154 ? 9.116 -20.607 -16.378 1.00 45.38 154 LEU A CA 1
ATOM 1282 C C . LEU A 1 154 ? 8.733 -21.786 -15.484 1.00 45.38 154 LEU A C 1
ATOM 1284 O O . LEU A 1 154 ? 7.764 -22.479 -15.855 1.00 45.38 154 LEU A O 1
#

pLDDT: mean 80.98, std 11.42, range [45.38, 95.38]